Protein AF-A0A2E6QCP1-F1 (afdb_monomer_lite)

Secondary structure (DSSP, 8-state):
----TT--PPP--HHHHHHHHHHHHHHT--HHHHHHHHHHHHHHHHHHTTTTGGGTTT--

Structure (mmCIF, N/CA/C/O backbone):
data_AF-A0A2E6QCP1-F1
#
_entry.id   AF-A0A2E6QCP1-F1
#
loop_
_atom_site.group_PDB
_atom_site.id
_atom_site.type_symbol
_atom_site.label_atom_id
_atom_site.label_alt_id
_atom_site.label_comp_id
_atom_site.label_asym_id
_atom_site.label_entity_id
_atom_site.label_seq_id
_atom_site.pdbx_PDB_ins_code
_atom_site.Cartn_x
_atom_site.Cartn_y
_atom_site.Cartn_z
_atom_site.occupancy
_atom_site.B_iso_or_equiv
_atom_site.auth_seq_id
_atom_site.auth_comp_id
_atom_site.auth_asym_id
_atom_site.auth_atom_id
_atom_site.pdbx_PDB_model_num
ATOM 1 N N . MET A 1 1 ? -3.887 -19.559 -12.317 1.00 50.91 1 MET A N 1
ATOM 2 C CA . MET A 1 1 ? -3.808 -18.108 -12.034 1.00 50.91 1 MET A CA 1
ATOM 3 C C . MET A 1 1 ? -3.425 -17.400 -13.327 1.00 50.91 1 MET A C 1
ATOM 5 O O . MET A 1 1 ? -2.353 -17.691 -13.846 1.00 50.91 1 MET A O 1
ATOM 9 N N . LYS A 1 2 ? -4.306 -16.578 -13.916 1.00 62.69 2 LYS A N 1
ATOM 10 C CA . LYS A 1 2 ? -3.955 -15.804 -15.120 1.00 62.69 2 LYS A CA 1
ATOM 11 C C . LYS A 1 2 ? -2.938 -14.740 -14.705 1.00 62.69 2 LYS A C 1
ATOM 13 O O . LYS A 1 2 ? -3.288 -13.850 -13.940 1.00 62.69 2 LYS A O 1
ATOM 18 N N . LYS A 1 3 ? -1.686 -14.874 -15.146 1.00 59.56 3 LYS A N 1
ATOM 19 C CA . LYS A 1 3 ? -0.673 -13.830 -14.967 1.00 59.56 3 LYS A CA 1
ATOM 20 C C . LYS A 1 3 ? -0.921 -12.765 -16.024 1.00 59.56 3 LYS A C 1
ATOM 22 O O . LYS A 1 3 ? -0.877 -13.065 -17.214 1.00 59.56 3 LYS A O 1
ATOM 27 N N . PHE A 1 4 ? -1.216 -11.550 -15.591 1.00 74.19 4 PHE A N 1
ATOM 28 C CA . PHE A 1 4 ? -1.235 -10.404 -16.490 1.00 74.19 4 PHE A CA 1
ATOM 29 C C . PHE A 1 4 ? 0.204 -9.917 -16.681 1.00 74.19 4 PHE A C 1
ATOM 31 O O . PHE A 1 4 ? 0.985 -9.939 -15.732 1.00 74.19 4 PHE A O 1
ATOM 38 N N . ASN A 1 5 ? 0.553 -9.459 -17.885 1.00 78.44 5 ASN A N 1
ATOM 39 C CA . ASN A 1 5 ? 1.917 -9.008 -18.209 1.00 78.44 5 ASN A CA 1
ATOM 40 C C . ASN A 1 5 ? 2.416 -7.859 -17.310 1.00 78.44 5 ASN A C 1
ATOM 42 O O . ASN A 1 5 ? 3.615 -7.637 -17.211 1.00 78.44 5 ASN A O 1
ATOM 46 N N . TYR A 1 6 ? 1.502 -7.155 -16.641 1.00 81.25 6 TYR A N 1
ATOM 47 C CA . TYR A 1 6 ? 1.774 -5.990 -15.791 1.00 81.25 6 TYR A CA 1
ATOM 48 C C . TYR A 1 6 ? 1.633 -6.301 -14.294 1.00 81.25 6 TYR A C 1
ATOM 50 O O . TYR A 1 6 ? 1.530 -5.392 -13.473 1.00 81.25 6 TYR A O 1
ATOM 58 N N . GLN A 1 7 ? 1.545 -7.582 -13.927 1.00 83.25 7 GLN A N 1
ATOM 59 C CA . GLN A 1 7 ? 1.426 -7.987 -12.534 1.00 83.25 7 GLN A CA 1
ATOM 60 C C . GLN A 1 7 ? 2.801 -7.967 -11.859 1.00 83.25 7 GLN A C 1
ATOM 62 O O . GLN A 1 7 ? 3.664 -8.787 -12.169 1.00 83.25 7 GLN A O 1
ATOM 67 N N . THR A 1 8 ? 2.961 -7.077 -10.882 1.00 84.56 8 THR A N 1
ATOM 68 C CA . THR A 1 8 ? 4.173 -6.967 -10.062 1.00 84.56 8 THR A CA 1
ATOM 69 C C . THR A 1 8 ? 3.892 -7.458 -8.646 1.00 84.56 8 THR A C 1
ATOM 71 O O . THR A 1 8 ? 2.928 -7.027 -8.017 1.00 84.56 8 THR A O 1
ATOM 74 N N . CYS A 1 9 ? 4.739 -8.351 -8.131 1.00 86.50 9 CYS A N 1
ATOM 75 C CA . CYS A 1 9 ? 4.715 -8.741 -6.722 1.00 86.50 9 CYS A CA 1
ATOM 76 C C . CYS A 1 9 ? 5.637 -7.818 -5.920 1.00 86.50 9 CYS A C 1
ATOM 78 O O . CYS A 1 9 ? 6.820 -7.711 -6.238 1.00 86.50 9 CYS A O 1
ATOM 80 N N . LEU A 1 10 ? 5.110 -7.198 -4.865 1.00 87.38 10 LEU A N 1
ATOM 81 C CA . LEU A 1 10 ? 5.880 -6.360 -3.947 1.00 87.38 10 LEU A CA 1
ATOM 82 C C . LEU A 1 10 ? 6.179 -7.146 -2.672 1.00 87.38 10 LEU A C 1
ATOM 84 O O . LEU A 1 10 ? 5.272 -7.697 -2.045 1.00 87.38 10 LEU A O 1
ATOM 88 N N . ARG A 1 11 ? 7.456 -7.214 -2.290 1.00 91.00 11 ARG A N 1
ATOM 89 C CA . ARG A 1 11 ? 7.855 -7.748 -0.986 1.00 91.00 11 ARG A CA 1
ATOM 90 C C . ARG A 1 11 ? 7.780 -6.614 0.033 1.00 91.00 11 ARG A C 1
ATOM 92 O O . ARG A 1 11 ? 8.406 -5.582 -0.165 1.00 91.00 11 ARG A O 1
ATOM 99 N N . MET A 1 12 ? 7.026 -6.824 1.106 1.00 90.44 12 MET A N 1
ATOM 100 C CA . MET A 1 12 ? 6.823 -5.852 2.183 1.00 90.44 12 MET A CA 1
ATOM 101 C C . MET A 1 12 ? 7.229 -6.471 3.521 1.00 90.44 12 MET A C 1
ATOM 103 O O . MET A 1 12 ? 7.200 -7.695 3.661 1.00 90.44 12 MET A O 1
ATOM 107 N N . SER A 1 13 ? 7.606 -5.635 4.491 1.00 95.81 13 SER A N 1
ATOM 108 C CA . SER A 1 13 ? 7.750 -6.071 5.882 1.00 95.81 13 SER A CA 1
ATOM 109 C C . SER A 1 13 ? 6.379 -6.370 6.492 1.00 95.81 13 SER A C 1
ATOM 111 O O . SER A 1 13 ? 5.363 -5.816 6.059 1.00 95.81 13 SER A O 1
ATOM 113 N N . ASP A 1 14 ? 6.347 -7.220 7.520 1.00 95.50 14 ASP A N 1
ATOM 114 C CA . ASP A 1 14 ? 5.097 -7.567 8.205 1.00 95.50 14 ASP A CA 1
ATOM 115 C C . ASP A 1 14 ? 4.422 -6.332 8.811 1.00 95.50 14 ASP A C 1
ATOM 117 O O . ASP A 1 14 ? 3.208 -6.178 8.704 1.00 95.50 14 ASP A O 1
ATOM 121 N N . THR A 1 15 ? 5.206 -5.409 9.375 1.00 96.38 15 THR A N 1
ATOM 122 C CA . THR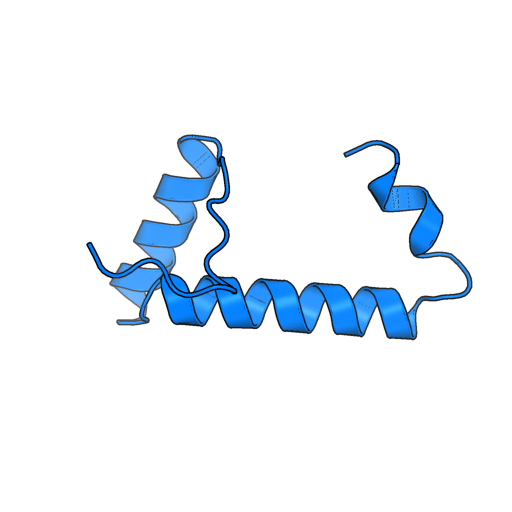 A 1 15 ? 4.698 -4.149 9.932 1.00 96.38 15 THR A CA 1
ATOM 123 C C . THR A 1 15 ? 3.955 -3.330 8.881 1.00 96.38 15 THR A C 1
ATOM 125 O O . THR A 1 15 ? 2.798 -2.979 9.092 1.00 96.38 15 THR A O 1
ATOM 128 N N . LEU A 1 16 ? 4.582 -3.092 7.723 1.00 93.38 16 LEU A N 1
ATOM 129 C CA . LEU A 1 16 ? 3.988 -2.289 6.653 1.00 93.38 16 LEU A CA 1
ATOM 130 C C . LEU A 1 16 ? 2.711 -2.935 6.110 1.00 93.38 16 LEU A C 1
ATOM 132 O O . LEU A 1 16 ? 1.708 -2.256 5.893 1.00 93.38 16 LEU A O 1
ATOM 136 N N . LYS A 1 17 ? 2.736 -4.258 5.917 1.00 93.88 17 LYS A N 1
ATOM 137 C CA . LYS A 1 17 ? 1.565 -5.005 5.460 1.00 93.88 17 LYS A CA 1
ATOM 138 C C . LYS A 1 17 ? 0.410 -4.881 6.456 1.00 93.88 17 LYS A C 1
ATOM 140 O O . LYS A 1 17 ? -0.702 -4.567 6.050 1.00 93.88 17 LYS A O 1
ATOM 145 N N . ASN A 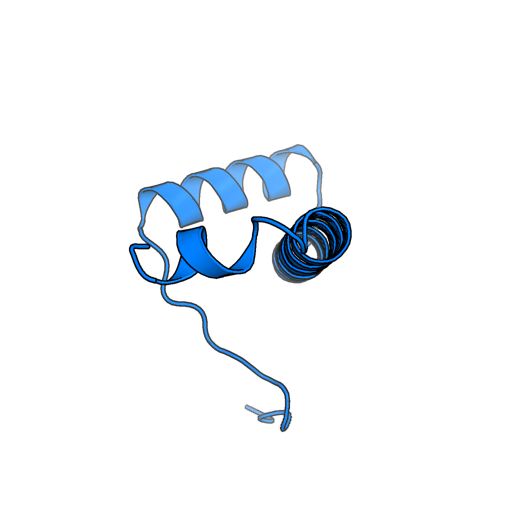1 18 ? 0.674 -5.097 7.743 1.00 96.44 18 ASN A N 1
ATOM 146 C CA . ASN A 1 18 ? -0.356 -5.059 8.781 1.00 96.44 18 ASN A CA 1
ATOM 147 C C . ASN A 1 18 ? -0.970 -3.662 8.935 1.00 96.44 18 ASN A C 1
ATOM 149 O O . ASN A 1 18 ? -2.182 -3.538 9.107 1.00 96.44 18 ASN A O 1
ATOM 153 N N . GLU A 1 19 ? -0.156 -2.609 8.852 1.00 96.06 19 GLU A N 1
ATOM 154 C CA . GLU A 1 19 ? -0.644 -1.227 8.881 1.00 96.06 19 GLU A CA 1
ATOM 155 C C . GLU A 1 19 ? -1.512 -0.903 7.663 1.00 96.06 19 GLU A C 1
ATOM 157 O O . GLU A 1 19 ? -2.605 -0.356 7.821 1.00 96.06 19 GLU A O 1
ATOM 162 N N . MET A 1 20 ? -1.074 -1.298 6.462 1.00 94.69 20 MET A N 1
ATOM 163 C CA . MET A 1 20 ? -1.851 -1.127 5.235 1.00 94.69 20 MET A CA 1
ATOM 164 C C . MET A 1 20 ? -3.208 -1.832 5.334 1.00 94.69 20 MET A C 1
ATOM 166 O O . MET A 1 20 ? -4.234 -1.201 5.075 1.00 94.69 20 MET A O 1
ATOM 170 N N . THR A 1 21 ? -3.223 -3.107 5.737 1.00 95.25 21 THR A N 1
ATOM 171 C CA . THR A 1 21 ? -4.458 -3.887 5.902 1.00 95.25 21 THR A CA 1
ATOM 172 C C . THR A 1 21 ? -5.390 -3.219 6.910 1.00 95.25 21 THR A C 1
ATOM 174 O O . THR A 1 21 ? -6.555 -2.994 6.601 1.00 95.25 21 THR A O 1
ATOM 177 N N . LYS A 1 22 ? -4.877 -2.768 8.064 1.00 97.19 22 LYS A N 1
ATOM 178 C CA . LYS A 1 22 ? -5.686 -2.059 9.069 1.00 97.19 22 LYS A CA 1
ATOM 179 C C . LYS A 1 22 ? -6.338 -0.789 8.512 1.00 97.19 22 LYS A C 1
ATOM 181 O O . LYS A 1 22 ? -7.512 -0.544 8.780 1.00 97.19 22 LYS A O 1
ATOM 186 N N . ILE A 1 23 ? -5.599 0.020 7.750 1.00 95.50 23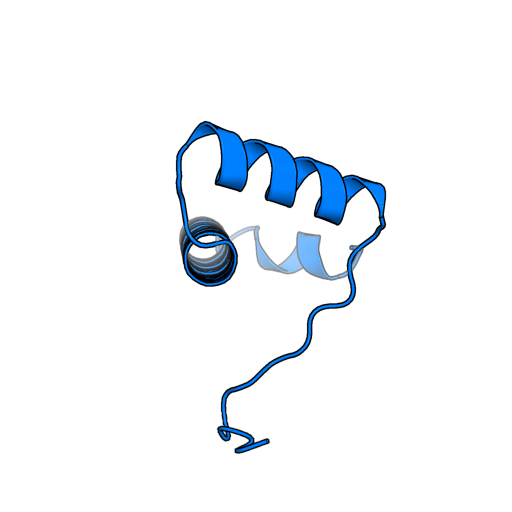 ILE A N 1
ATOM 187 C CA . ILE A 1 23 ? -6.135 1.240 7.124 1.00 95.50 23 ILE A CA 1
ATOM 188 C C . ILE A 1 23 ? -7.204 0.887 6.083 1.00 95.50 23 ILE A C 1
ATOM 190 O O . ILE A 1 23 ? -8.254 1.531 6.039 1.00 95.50 23 ILE A O 1
ATOM 194 N N . CYS A 1 24 ? -6.951 -0.129 5.258 1.00 96.25 24 CYS A N 1
ATOM 195 C CA . CYS A 1 24 ? -7.883 -0.562 4.221 1.00 96.25 24 CYS A CA 1
ATOM 196 C C . CYS A 1 24 ? -9.184 -1.105 4.827 1.00 96.25 24 CYS A C 1
ATOM 198 O O . CYS A 1 24 ? -10.262 -0.698 4.393 1.00 96.25 24 CYS A O 1
ATOM 200 N N . ASP A 1 25 ? -9.090 -1.917 5.881 1.00 96.44 25 ASP A N 1
ATOM 201 C CA . ASP A 1 25 ? -10.239 -2.464 6.607 1.00 96.44 25 ASP A CA 1
ATOM 202 C C . ASP A 1 25 ? -11.086 -1.358 7.249 1.00 96.44 25 ASP A C 1
ATOM 204 O O . ASP A 1 25 ? -12.310 -1.353 7.125 1.00 96.44 25 ASP A O 1
ATOM 208 N N . GLN A 1 26 ? -10.443 -0.380 7.897 1.00 96.94 26 GLN A N 1
ATOM 209 C CA . GLN A 1 26 ? -11.135 0.731 8.562 1.00 96.94 26 GLN A CA 1
ATOM 210 C C . GLN A 1 26 ? -11.915 1.623 7.593 1.00 96.94 26 GLN A C 1
ATOM 212 O O . GLN A 1 26 ? -12.959 2.159 7.960 1.00 96.94 26 GLN A O 1
ATOM 217 N N . ASN A 1 27 ? -11.407 1.793 6.373 1.00 95.25 27 ASN A N 1
ATOM 218 C CA . ASN A 1 27 ? -11.999 2.678 5.371 1.00 95.25 27 ASN A CA 1
ATOM 219 C C . ASN A 1 27 ? -12.799 1.921 4.296 1.00 95.25 27 ASN A C 1
ATOM 221 O O . ASN A 1 27 ? -13.288 2.549 3.359 1.00 95.25 27 ASN A O 1
ATOM 225 N N . ALA A 1 28 ? -12.927 0.593 4.413 1.00 94.38 28 ALA A N 1
ATOM 226 C CA . ALA A 1 28 ? -13.524 -0.283 3.402 1.00 94.38 28 ALA A CA 1
ATOM 227 C C . ALA A 1 28 ? -12.931 -0.077 1.989 1.00 94.38 28 ALA A C 1
ATOM 229 O O . ALA A 1 28 ? -13.647 -0.038 0.987 1.00 94.38 28 ALA A O 1
ATOM 230 N N . ILE A 1 29 ? -11.605 0.070 1.911 1.00 94.31 29 ILE A N 1
ATOM 231 C CA . ILE A 1 29 ? -10.860 0.294 0.665 1.00 94.31 29 ILE A CA 1
ATOM 232 C C . ILE A 1 29 ? -10.220 -1.017 0.206 1.00 94.31 29 ILE A C 1
ATOM 234 O O . ILE A 1 29 ? -9.727 -1.807 1.007 1.00 94.31 29 ILE A O 1
ATOM 238 N N . ASN A 1 30 ? -10.175 -1.246 -1.106 1.00 94.31 30 ASN A N 1
ATOM 239 C CA . ASN A 1 30 ? -9.425 -2.361 -1.669 1.00 94.31 30 ASN A CA 1
ATOM 240 C C . ASN A 1 30 ? -7.907 -2.116 -1.568 1.00 94.31 30 ASN A C 1
ATOM 242 O O . ASN A 1 30 ? -7.396 -1.134 -2.107 1.00 94.31 30 ASN A O 1
ATOM 246 N N . GLU A 1 31 ? -7.171 -3.049 -0.961 1.00 92.31 31 GLU A N 1
ATOM 247 C CA . GLU A 1 31 ? -5.715 -2.935 -0.775 1.00 92.31 31 GLU A CA 1
ATOM 248 C C . GLU A 1 31 ? -4.951 -2.713 -2.090 1.00 92.31 31 GLU A C 1
ATOM 250 O O . GLU A 1 31 ? -4.005 -1.928 -2.153 1.00 92.31 31 GLU A O 1
ATOM 255 N N . SER A 1 32 ? -5.363 -3.378 -3.175 1.00 90.75 32 SER A N 1
ATOM 256 C CA . SER A 1 32 ? -4.702 -3.236 -4.477 1.00 90.75 32 SER A CA 1
ATOM 257 C C . SER A 1 32 ? -4.947 -1.865 -5.101 1.00 90.75 32 SER A C 1
ATOM 259 O O . SER A 1 32 ? -4.049 -1.331 -5.752 1.00 90.75 32 SER A O 1
ATOM 261 N N . ASP A 1 33 ? -6.142 -1.296 -4.923 1.00 92.12 33 ASP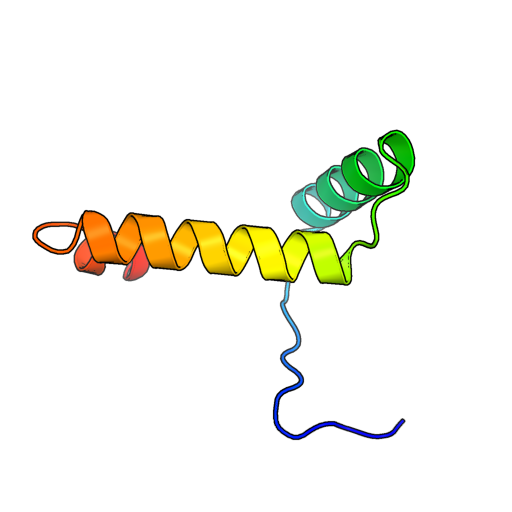 A N 1
ATOM 262 C CA . ASP A 1 33 ? -6.437 0.076 -5.350 1.00 92.12 33 ASP A CA 1
ATOM 263 C C . ASP A 1 33 ? -5.639 1.085 -4.522 1.00 92.12 33 ASP A C 1
ATOM 265 O O . ASP A 1 33 ? -5.024 1.988 -5.092 1.00 92.12 33 ASP A O 1
ATOM 269 N N . PHE A 1 34 ? -5.574 0.881 -3.204 1.00 94.06 34 PHE A N 1
ATOM 270 C CA . PHE A 1 34 ? -4.797 1.718 -2.295 1.00 94.06 34 PHE A CA 1
ATOM 271 C C . PHE A 1 34 ? -3.311 1.740 -2.675 1.00 94.06 34 PHE A C 1
ATOM 273 O O . PHE A 1 34 ? -2.744 2.812 -2.879 1.00 94.06 34 PHE A O 1
ATOM 280 N N . MET A 1 35 ? -2.696 0.569 -2.876 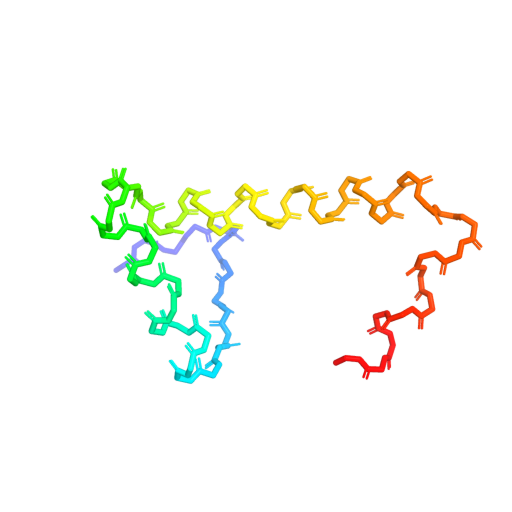1.00 93.19 35 MET A N 1
ATOM 281 C CA . MET A 1 35 ? -1.298 0.469 -3.311 1.00 93.19 35 MET A CA 1
ATOM 282 C C . MET A 1 35 ? -1.066 1.137 -4.669 1.00 93.19 35 MET A C 1
ATOM 284 O O . MET A 1 35 ? -0.101 1.884 -4.834 1.00 93.19 35 MET A O 1
ATOM 288 N N . ARG A 1 36 ? -1.952 0.911 -5.650 1.00 91.62 36 ARG A N 1
ATOM 289 C CA . ARG A 1 36 ? -1.838 1.5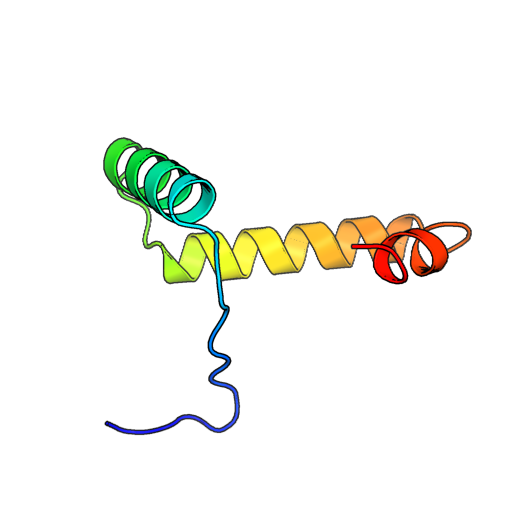47 -6.973 1.00 91.62 36 ARG A CA 1
ATOM 290 C C . ARG A 1 36 ? -1.920 3.069 -6.879 1.00 91.62 36 ARG A C 1
ATOM 292 O O . ARG A 1 36 ? -1.173 3.756 -7.575 1.00 91.62 36 ARG A O 1
ATOM 299 N N . HIS A 1 37 ? -2.792 3.591 -6.020 1.00 92.81 37 HIS A N 1
ATOM 300 C CA . HIS A 1 37 ? -2.920 5.025 -5.796 1.00 92.81 37 HIS A CA 1
ATOM 301 C C . HIS A 1 37 ? -1.688 5.603 -5.089 1.00 92.81 37 HIS A C 1
ATOM 303 O O . HIS A 1 37 ? -1.113 6.570 -5.578 1.00 92.81 37 HIS A O 1
ATOM 309 N N . ALA A 1 38 ? -1.221 4.966 -4.014 1.00 92.25 38 ALA A N 1
ATOM 310 C CA . ALA A 1 38 ? -0.037 5.399 -3.275 1.00 92.25 38 ALA A CA 1
ATOM 311 C C . ALA A 1 38 ? 1.220 5.449 -4.164 1.00 92.25 38 ALA A C 1
ATOM 313 O O . ALA A 1 38 ? 1.957 6.434 -4.144 1.00 92.25 38 ALA A O 1
ATOM 314 N N . ILE A 1 39 ? 1.431 4.425 -5.001 1.00 91.50 39 ILE A N 1
ATOM 315 C CA . ILE A 1 39 ? 2.545 4.388 -5.960 1.00 91.50 39 ILE A CA 1
ATOM 316 C C . ILE A 1 39 ? 2.416 5.517 -6.989 1.00 91.50 39 ILE A C 1
ATOM 318 O O . ILE A 1 39 ? 3.400 6.197 -7.276 1.00 91.50 39 ILE A O 1
ATOM 322 N N . LYS A 1 40 ? 1.213 5.753 -7.530 1.00 91.50 40 LYS A N 1
ATOM 323 C CA . LYS A 1 40 ? 0.966 6.840 -8.488 1.00 91.50 40 LYS A CA 1
ATOM 324 C C . LYS A 1 40 ? 1.294 8.206 -7.882 1.00 91.50 40 LYS A C 1
ATOM 326 O O . LYS A 1 40 ? 2.035 8.966 -8.499 1.00 91.50 40 LYS A O 1
ATOM 331 N N . GLU A 1 41 ? 0.760 8.510 -6.702 1.00 91.62 41 GLU A N 1
ATOM 332 C CA . GLU A 1 41 ? 0.990 9.798 -6.036 1.00 91.62 41 GLU A CA 1
ATOM 333 C C . GLU A 1 41 ? 2.467 9.985 -5.680 1.00 91.62 41 GLU A C 1
ATOM 335 O O . GLU A 1 41 ? 3.027 11.052 -5.920 1.00 91.62 41 GLU A O 1
ATOM 340 N N . SER A 1 42 ? 3.133 8.928 -5.209 1.00 89.50 42 SER A N 1
ATOM 341 C CA . SER A 1 42 ? 4.574 8.953 -4.958 1.00 89.50 42 SER A CA 1
ATOM 342 C C . SER A 1 42 ? 5.367 9.299 -6.225 1.00 89.50 42 SER A C 1
ATOM 344 O O . SER A 1 42 ? 6.155 10.241 -6.205 1.00 89.50 42 SER A O 1
ATOM 346 N N . ILE A 1 43 ? 5.111 8.620 -7.352 1.00 87.31 43 ILE A N 1
ATOM 347 C CA . ILE A 1 43 ? 5.788 8.894 -8.634 1.00 87.31 43 ILE A CA 1
ATOM 348 C C . ILE A 1 43 ? 5.517 10.323 -9.120 1.00 87.31 43 ILE A C 1
ATOM 350 O O . ILE A 1 43 ? 6.433 10.986 -9.611 1.00 87.31 43 ILE A O 1
ATOM 354 N N . LEU A 1 44 ? 4.278 10.810 -8.999 1.00 85.81 44 LEU A N 1
ATOM 355 C CA . LEU A 1 44 ? 3.919 12.173 -9.398 1.00 85.81 44 LEU A CA 1
ATOM 356 C C . LEU A 1 44 ? 4.639 13.219 -8.547 1.00 85.81 44 LEU A C 1
ATOM 358 O O . LEU A 1 44 ? 5.140 14.197 -9.098 1.00 85.81 44 LEU A O 1
ATOM 362 N N . ASN A 1 45 ? 4.731 13.003 -7.236 1.00 86.44 45 ASN A N 1
ATOM 363 C CA . ASN A 1 45 ? 5.460 13.893 -6.337 1.00 86.44 45 ASN A CA 1
ATOM 364 C C . ASN A 1 45 ? 6.963 13.887 -6.658 1.00 86.44 45 ASN A C 1
ATOM 366 O O . ASN A 1 45 ? 7.536 14.949 -6.872 1.00 86.44 45 ASN A O 1
ATOM 370 N N . TYR A 1 46 ? 7.570 12.712 -6.860 1.00 79.06 46 TYR A N 1
ATOM 371 C CA . TYR A 1 46 ? 8.970 12.616 -7.295 1.00 79.06 46 TYR A CA 1
ATOM 372 C C . TYR A 1 46 ? 9.237 13.299 -8.643 1.00 79.06 46 TYR A C 1
ATOM 374 O O . TYR A 1 46 ? 10.284 13.917 -8.827 1.00 79.06 46 TYR A O 1
ATOM 382 N N . SER A 1 47 ? 8.300 13.192 -9.588 1.00 76.56 47 SER A N 1
ATOM 383 C CA . SER A 1 47 ? 8.428 13.799 -10.920 1.00 76.56 47 SER A CA 1
ATOM 384 C C . SER A 1 47 ? 8.268 15.321 -10.880 1.00 76.56 47 SER A C 1
ATOM 386 O O . SER A 1 47 ? 8.876 16.020 -11.687 1.00 76.56 47 SER A O 1
ATOM 388 N N . ARG A 1 48 ? 7.470 15.848 -9.942 1.00 73.56 48 ARG A N 1
ATOM 389 C CA . ARG A 1 48 ? 7.352 17.292 -9.678 1.00 73.56 48 ARG A CA 1
ATOM 390 C C . ARG A 1 48 ? 8.616 17.853 -9.020 1.00 73.56 48 ARG A C 1
ATOM 392 O O . ARG A 1 48 ? 9.018 18.959 -9.359 1.00 73.56 48 ARG A O 1
ATOM 399 N N . ASP A 1 49 ? 9.282 17.058 -8.185 1.00 65.81 49 ASP A N 1
ATOM 400 C CA . ASP A 1 49 ? 10.506 17.428 -7.456 1.00 65.81 49 ASP A CA 1
ATOM 401 C C . ASP A 1 49 ? 11.809 17.121 -8.236 1.00 65.81 49 ASP A C 1
ATOM 403 O O . ASP A 1 49 ? 12.904 17.088 -7.665 1.00 65.81 49 ASP A O 1
ATOM 407 N N . SER A 1 50 ? 11.717 16.869 -9.548 1.00 58.97 50 SER A N 1
ATOM 408 C CA . SER A 1 50 ? 12.762 16.290 -10.417 1.00 58.97 50 SER A CA 1
ATOM 409 C C . SER A 1 50 ? 14.020 17.152 -10.675 1.00 58.97 50 SER A C 1
ATOM 411 O O . SER A 1 50 ? 14.806 16.815 -11.561 1.00 58.97 50 SER A O 1
ATOM 413 N N . GLU A 1 51 ? 14.298 18.193 -9.890 1.00 54.91 51 GLU A N 1
ATOM 414 C CA . GLU A 1 51 ? 15.687 18.670 -9.746 1.00 54.91 51 GLU A CA 1
ATOM 415 C C . GLU A 1 51 ? 16.448 17.942 -8.615 1.00 54.91 51 GLU A C 1
ATOM 417 O O . GLU A 1 51 ? 17.670 17.859 -8.671 1.00 54.91 51 GLU A O 1
ATOM 422 N N . ASN A 1 52 ? 15.762 17.311 -7.646 1.00 55.97 52 ASN A N 1
ATOM 423 C CA . ASN A 1 52 ? 16.386 16.641 -6.487 1.00 55.97 52 ASN A CA 1
ATOM 424 C C . ASN A 1 52 ? 15.918 15.187 -6.223 1.00 55.97 52 ASN A C 1
ATOM 426 O O . ASN A 1 52 ? 16.556 14.467 -5.451 1.00 55.97 52 ASN A O 1
ATOM 430 N N . GLY A 1 53 ? 14.827 14.720 -6.847 1.00 53.59 53 GLY A N 1
ATOM 431 C CA . GLY A 1 53 ? 14.142 13.468 -6.466 1.00 53.59 53 GLY A CA 1
ATOM 432 C C . GLY A 1 53 ? 14.852 12.140 -6.794 1.00 53.59 53 GLY A C 1
ATOM 433 O O . GLY A 1 53 ? 14.665 11.151 -6.087 1.00 53.59 53 GLY A O 1
ATOM 434 N N . LEU A 1 54 ? 15.708 12.087 -7.822 1.00 53.75 54 LEU A N 1
ATOM 435 C CA . LEU A 1 54 ? 16.338 10.830 -8.278 1.00 53.75 54 LEU A CA 1
ATOM 436 C C . LEU A 1 54 ? 17.433 10.291 -7.336 1.00 53.75 54 LEU A C 1
ATOM 438 O O . LEU A 1 54 ? 17.777 9.110 -7.408 1.00 53.75 54 LEU A O 1
ATOM 442 N N . ASN A 1 55 ? 17.973 11.122 -6.439 1.00 51.25 55 ASN A N 1
ATOM 443 C CA . ASN A 1 55 ? 19.051 10.721 -5.527 1.00 51.25 55 ASN A CA 1
ATOM 444 C C . ASN A 1 55 ? 18.566 9.958 -4.282 1.00 51.25 55 ASN A C 1
ATOM 446 O O . ASN A 1 55 ? 19.368 9.267 -3.656 1.00 51.25 55 ASN A O 1
ATOM 450 N N . GLN A 1 56 ? 17.279 10.031 -3.928 1.00 53.06 56 GLN A N 1
ATOM 451 C CA . GLN A 1 56 ? 16.759 9.407 -2.701 1.00 53.06 56 GLN A CA 1
ATOM 452 C C . GLN A 1 56 ? 16.442 7.911 -2.855 1.00 53.06 56 GLN A C 1
ATOM 454 O O . GLN A 1 56 ? 16.520 7.168 -1.883 1.00 53.06 56 GLN A O 1
ATOM 459 N N . LEU A 1 57 ? 16.160 7.437 -4.073 1.00 53.56 57 LEU A N 1
ATOM 460 C CA . LEU A 1 57 ? 15.833 6.026 -4.336 1.00 53.56 57 LEU A CA 1
ATOM 461 C C . LEU A 1 57 ? 17.065 5.121 -4.489 1.00 53.56 57 LEU A C 1
ATOM 463 O O . LEU A 1 57 ? 16.925 3.909 -4.605 1.00 53.56 57 LEU A O 1
ATOM 467 N N . ARG A 1 58 ? 18.280 5.684 -4.498 1.00 48.28 58 ARG A N 1
ATOM 468 C CA . ARG A 1 58 ? 19.525 4.896 -4.558 1.00 48.28 58 ARG A CA 1
ATOM 469 C C . ARG A 1 58 ? 19.944 4.304 -3.208 1.00 48.28 58 ARG A C 1
ATOM 471 O O . ARG A 1 58 ? 20.864 3.494 -3.186 1.00 48.28 58 ARG A O 1
ATOM 478 N N . TYR A 1 59 ? 19.288 4.702 -2.118 1.00 46.34 59 TYR A N 1
ATOM 479 C CA . TYR A 1 59 ? 19.654 4.320 -0.750 1.00 46.34 59 TYR A CA 1
ATOM 480 C C . TYR A 1 59 ? 18.491 3.728 0.068 1.00 46.34 59 TYR A C 1
ATOM 482 O O . TYR A 1 59 ? 18.641 3.576 1.280 1.00 46.34 59 TYR A O 1
ATOM 490 N N . ALA A 1 60 ? 17.355 3.417 -0.568 1.00 44.34 60 ALA A N 1
ATOM 491 C CA . ALA A 1 60 ? 16.189 2.792 0.065 1.00 44.34 60 ALA A CA 1
ATOM 492 C C . ALA A 1 60 ? 16.105 1.293 -0.254 1.00 44.34 60 ALA A C 1
ATOM 494 O O . ALA A 1 60 ? 16.433 0.919 -1.404 1.00 44.34 60 ALA A O 1
#

Sequence (60 aa):
MKKFNYQTCLRMSDTLKNEMTKICDQNAINESDFMRHAIKESILNYSRDSENGLNQLRYA

pLDDT: mean 81.33, std 16.82, range [44.34, 97.19]

Foldseek 3Di:
DDDDPPDDDDDDDPVVVVVLVVVCVVVVHDSVVVVVVVVVVVVVVLVVVVVPNPVPVVVD

Radius of gyration: 14.28 Å; chains: 1; bounding box: 33×37×28 Å